Protein AF-A0A832HK07-F1 (afdb_monomer_lite)

Structure (mmCIF, N/CA/C/O backbone):
data_AF-A0A832HK07-F1
#
_entry.id   AF-A0A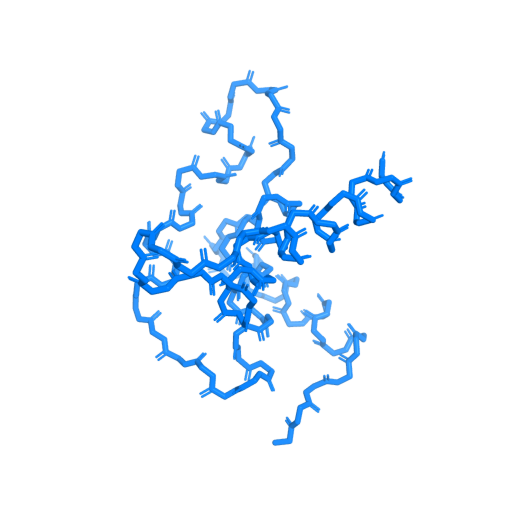832HK07-F1
#
loop_
_atom_site.group_PDB
_atom_site.id
_atom_site.type_symbol
_atom_site.label_atom_id
_atom_site.label_alt_id
_atom_site.label_comp_id
_atom_site.label_asym_id
_atom_site.label_entity_id
_atom_site.label_seq_id
_atom_site.pdbx_PDB_ins_code
_atom_site.Cartn_x
_atom_site.Cartn_y
_atom_site.Cartn_z
_atom_site.occupancy
_atom_site.B_iso_or_equiv
_atom_site.auth_seq_id
_atom_site.auth_comp_id
_atom_site.auth_asym_id
_atom_site.auth_atom_id
_atom_site.pdbx_PDB_model_num
ATOM 1 N N . MET A 1 1 ? -16.691 -8.585 -3.783 1.00 48.88 1 MET A N 1
ATOM 2 C CA . MET A 1 1 ? -16.084 -9.901 -3.508 1.00 48.88 1 MET A CA 1
ATOM 3 C C . MET A 1 1 ? -14.609 -9.629 -3.312 1.00 48.88 1 MET A C 1
ATOM 5 O O . MET A 1 1 ? -14.068 -8.976 -4.197 1.00 48.88 1 MET A O 1
ATOM 9 N N . PRO A 1 2 ? -14.012 -9.970 -2.160 1.00 63.66 2 PRO A N 1
ATOM 10 C CA . PRO A 1 2 ? -12.578 -9.795 -1.993 1.00 63.66 2 PRO A CA 1
ATOM 11 C C . PRO A 1 2 ? -11.840 -10.613 -3.051 1.00 63.66 2 PRO A C 1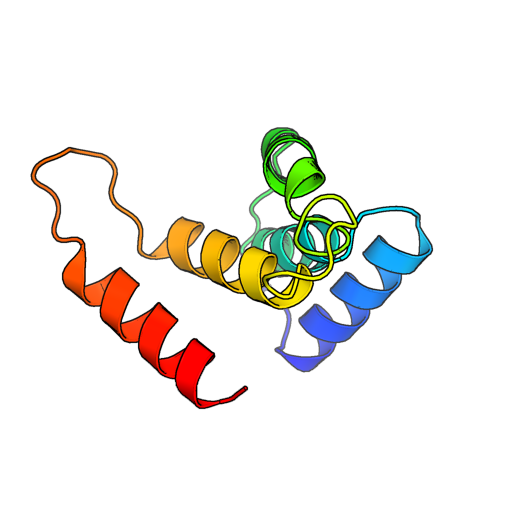
ATOM 13 O O . PRO A 1 2 ? -12.229 -11.747 -3.312 1.00 63.66 2 PRO A O 1
ATOM 16 N N . LEU A 1 3 ? -10.866 -9.987 -3.710 1.00 68.19 3 LEU A N 1
ATOM 17 C CA . LEU A 1 3 ? -9.983 -10.647 -4.672 1.00 68.19 3 LEU A CA 1
ATOM 18 C C . LEU A 1 3 ? -9.097 -11.649 -3.921 1.00 68.19 3 LEU A C 1
ATOM 20 O O . LEU A 1 3 ? -8.648 -11.345 -2.810 1.00 68.19 3 LEU A O 1
ATOM 24 N N . GLU A 1 4 ? -8.845 -12.816 -4.512 1.00 80.19 4 GLU A N 1
ATOM 25 C CA . GLU A 1 4 ? -7.886 -13.775 -3.957 1.00 80.19 4 GLU A CA 1
ATOM 26 C C . GLU A 1 4 ? -6.454 -13.201 -4.036 1.00 80.19 4 GLU A C 1
ATOM 28 O O . GLU A 1 4 ? -6.198 -12.278 -4.814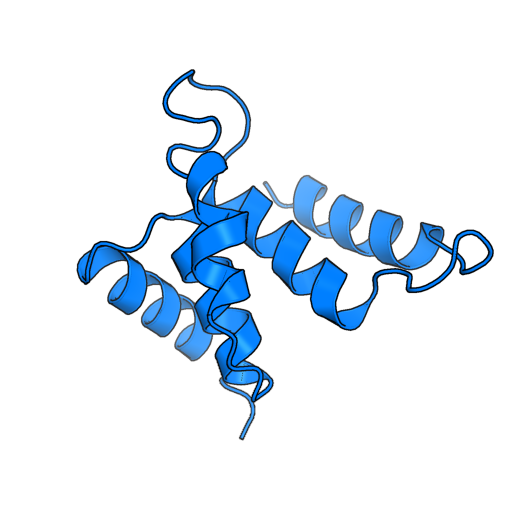 1.00 80.19 4 GLU A O 1
ATOM 33 N N . PRO A 1 5 ? -5.485 -13.702 -3.246 1.00 80.75 5 PRO A N 1
ATOM 34 C CA . PRO A 1 5 ? -4.124 -13.156 -3.236 1.00 80.75 5 PRO A CA 1
ATOM 35 C C . PRO A 1 5 ? -3.455 -13.101 -4.619 1.00 80.75 5 PRO A C 1
ATOM 37 O O . PRO A 1 5 ? -2.747 -12.137 -4.915 1.00 80.75 5 PRO A O 1
ATOM 40 N N . ASP A 1 6 ? -3.710 -14.102 -5.464 1.00 85.88 6 ASP A N 1
ATOM 41 C CA . ASP A 1 6 ? -3.180 -14.163 -6.829 1.00 85.88 6 ASP A CA 1
ATOM 42 C C . ASP A 1 6 ? -3.831 -13.103 -7.736 1.00 85.88 6 ASP A C 1
ATOM 44 O O . ASP A 1 6 ? -3.127 -12.399 -8.461 1.00 85.88 6 ASP A O 1
ATOM 48 N N . ASP A 1 7 ? -5.145 -12.890 -7.606 1.00 91.81 7 ASP A N 1
ATOM 49 C CA . ASP A 1 7 ? -5.883 -11.847 -8.333 1.00 91.81 7 ASP A CA 1
ATOM 50 C C . ASP A 1 7 ? -5.386 -10.440 -7.953 1.00 91.81 7 ASP A C 1
ATOM 52 O O . ASP A 1 7 ? -5.314 -9.536 -8.786 1.00 91.81 7 ASP A O 1
ATOM 56 N N . VAL A 1 8 ? -5.016 -10.230 -6.683 1.00 95.12 8 VAL A N 1
ATOM 57 C CA . VAL A 1 8 ? -4.436 -8.960 -6.215 1.00 95.12 8 VAL A CA 1
ATOM 58 C C . VAL A 1 8 ? -3.067 -8.716 -6.851 1.00 95.12 8 VAL A C 1
ATOM 60 O O . VAL A 1 8 ? -2.750 -7.578 -7.210 1.00 95.12 8 VAL A O 1
ATOM 63 N N . ALA A 1 9 ? -2.251 -9.761 -6.995 1.00 95.44 9 ALA A N 1
ATOM 64 C CA . ALA A 1 9 ? -0.942 -9.654 -7.629 1.00 95.44 9 ALA A CA 1
ATOM 65 C C . ALA A 1 9 ? -1.065 -9.344 -9.129 1.00 95.44 9 ALA A C 1
ATOM 67 O O . ALA A 1 9 ? -0.376 -8.444 -9.618 1.00 95.44 9 ALA A O 1
ATOM 68 N N . GLU A 1 10 ? -1.972 -10.023 -9.837 1.00 97.19 10 GLU A N 1
ATOM 69 C CA . GLU A 1 10 ? -2.272 -9.744 -11.247 1.00 97.19 10 GLU A CA 1
ATOM 70 C C . GLU A 1 10 ? -2.784 -8.312 -11.418 1.00 97.19 10 GLU A C 1
ATOM 72 O O . GLU A 1 10 ? -2.247 -7.545 -12.219 1.00 97.19 10 GLU A O 1
ATOM 77 N N . ARG A 1 11 ? -3.725 -7.886 -10.567 1.00 96.94 11 ARG A N 1
ATOM 78 C CA . ARG A 1 11 ? -4.250 -6.521 -10.593 1.00 96.94 11 ARG A CA 1
ATOM 79 C C . ARG A 1 11 ? -3.172 -5.465 -10.346 1.00 96.94 11 ARG A C 1
ATOM 81 O O . ARG A 1 11 ? -3.171 -4.413 -10.986 1.00 96.94 11 ARG A O 1
ATOM 88 N N . ALA A 1 12 ? -2.240 -5.720 -9.430 1.00 97.69 12 ALA A N 1
ATOM 89 C CA . ALA A 1 12 ? -1.114 -4.822 -9.192 1.00 97.69 12 ALA A CA 1
ATOM 90 C C . ALA A 1 12 ? -0.174 -4.745 -10.408 1.00 97.69 12 ALA A C 1
ATOM 92 O O . ALA A 1 12 ? 0.328 -3.663 -10.712 1.00 97.69 12 ALA A O 1
ATOM 93 N N . ALA A 1 13 ? 0.048 -5.856 -11.117 1.00 97.75 13 ALA A N 1
ATOM 94 C CA . ALA A 1 13 ? 0.827 -5.861 -12.354 1.00 97.75 13 ALA A CA 1
ATOM 95 C C . ALA A 1 13 ? 0.132 -5.046 -13.458 1.00 97.75 13 ALA A C 1
ATOM 97 O O . ALA A 1 13 ? 0.758 -4.165 -14.044 1.00 97.75 13 ALA A O 1
ATOM 98 N N . GLU A 1 14 ? -1.177 -5.236 -13.658 1.00 98.06 14 GLU A N 1
ATOM 99 C CA . GLU A 1 14 ? -1.966 -4.448 -14.615 1.00 98.06 14 GLU A CA 1
ATOM 100 C C . GLU A 1 14 ? -1.888 -2.943 -14.334 1.00 98.06 14 GLU A C 1
ATOM 102 O O . GLU A 1 14 ? -1.725 -2.130 -15.245 1.00 98.06 14 GLU A O 1
ATOM 107 N N . LEU A 1 15 ? -2.033 -2.539 -13.069 1.00 97.62 15 LEU A N 1
ATOM 108 C CA . LEU A 1 15 ? -1.950 -1.131 -12.679 1.00 97.62 15 LEU A CA 1
ATOM 109 C C . LEU A 1 15 ? -0.560 -0.558 -12.984 1.00 97.62 15 LEU A C 1
ATOM 111 O O . LEU A 1 15 ? -0.454 0.555 -13.505 1.00 97.62 15 LEU A O 1
ATOM 115 N N . PHE A 1 16 ? 0.497 -1.325 -12.719 1.00 97.62 16 PHE A N 1
ATOM 116 C CA . PHE A 1 16 ? 1.863 -0.909 -13.021 1.00 97.62 16 PHE A CA 1
ATOM 117 C C . PHE A 1 16 ? 2.086 -0.729 -14.528 1.00 97.62 16 PHE A C 1
ATOM 119 O O . PHE A 1 16 ? 2.609 0.305 -14.952 1.00 97.62 16 PHE A O 1
ATOM 126 N N . ASP A 1 17 ? 1.611 -1.674 -15.340 1.00 97.75 17 ASP A N 1
ATOM 127 C CA . ASP A 1 17 ? 1.698 -1.611 -16.804 1.00 97.75 17 ASP A CA 1
ATOM 128 C C . ASP A 1 17 ? 0.901 -0.432 -17.389 1.00 97.75 17 ASP A C 1
ATOM 130 O O . ASP A 1 17 ? 1.285 0.149 -18.405 1.00 97.75 17 ASP A O 1
ATOM 134 N N . ASN A 1 18 ? -0.159 -0.002 -16.699 1.00 96.56 18 ASN A N 1
ATOM 135 C CA . ASN A 1 18 ? -0.938 1.192 -17.036 1.00 96.56 18 ASN A CA 1
ATOM 136 C C . ASN A 1 18 ? -0.297 2.517 -16.567 1.00 96.56 18 ASN A C 1
ATOM 138 O O . ASN A 1 18 ? -0.912 3.580 -16.678 1.00 96.56 18 ASN A O 1
ATOM 142 N N . GLY A 1 19 ? 0.942 2.486 -16.068 1.00 95.19 19 GLY A N 1
ATOM 143 C CA . GLY A 1 19 ? 1.731 3.676 -15.739 1.00 95.19 19 GLY A CA 1
ATOM 144 C C . GLY A 1 19 ? 1.643 4.128 -14.282 1.00 95.19 19 GLY A C 1
ATOM 145 O O . GLY A 1 19 ? 2.217 5.167 -13.935 1.00 95.19 19 GLY A O 1
ATOM 146 N N . PHE A 1 20 ? 0.973 3.371 -13.408 1.00 95.75 20 PHE A N 1
ATOM 147 C CA . PHE A 1 20 ? 1.062 3.617 -11.971 1.00 95.75 20 PHE A CA 1
ATOM 148 C C . PHE A 1 20 ? 2.423 3.177 -11.423 1.00 95.75 20 PHE A C 1
ATOM 150 O O . PHE A 1 20 ? 3.089 2.274 -11.922 1.00 95.75 20 PHE A O 1
ATOM 157 N N . GLY A 1 21 ? 2.867 3.829 -10.349 1.00 96.38 21 GLY A N 1
ATOM 158 C CA . GLY A 1 21 ? 4.104 3.444 -9.676 1.00 96.38 21 GLY A CA 1
ATOM 159 C C . GLY A 1 21 ? 3.984 2.114 -8.930 1.00 96.38 21 GLY A C 1
ATOM 160 O O . GLY A 1 21 ? 2.888 1.738 -8.527 1.00 96.38 21 GLY A O 1
ATOM 161 N N . CYS A 1 22 ? 5.099 1.423 -8.666 1.00 96.75 22 CYS A N 1
ATOM 162 C CA . CYS A 1 22 ? 5.081 0.123 -7.974 1.00 96.75 22 CYS A CA 1
ATOM 163 C C . CYS A 1 22 ? 4.420 0.176 -6.582 1.00 96.75 22 CYS A C 1
ATOM 165 O O . CYS A 1 22 ? 3.658 -0.716 -6.225 1.00 96.75 22 CYS A O 1
ATOM 167 N N . SER A 1 23 ? 4.643 1.252 -5.821 1.00 97.69 23 SER A N 1
ATOM 168 C CA . SER A 1 23 ? 3.971 1.509 -4.539 1.00 97.69 23 SER A CA 1
ATOM 169 C C . SER A 1 23 ? 2.468 1.739 -4.690 1.00 97.69 23 SER A C 1
ATOM 171 O O . SER A 1 23 ? 1.679 1.202 -3.916 1.00 97.69 23 SER A O 1
ATOM 173 N N . GLY A 1 24 ? 2.078 2.546 -5.680 1.00 97.31 24 GLY A N 1
ATOM 174 C CA . GLY A 1 24 ? 0.682 2.882 -5.952 1.00 97.31 24 GLY A CA 1
ATOM 175 C C . GLY A 1 24 ? -0.106 1.685 -6.459 1.00 97.31 24 GLY A C 1
ATOM 176 O O . GLY A 1 24 ? -1.217 1.469 -6.001 1.00 97.31 24 GLY A O 1
ATOM 177 N N . SER A 1 25 ? 0.501 0.874 -7.321 1.00 97.94 25 SER A N 1
ATOM 178 C CA . SER A 1 25 ? -0.131 -0.294 -7.935 1.00 97.94 25 SER A CA 1
ATOM 179 C C . SER A 1 25 ? -0.491 -1.353 -6.894 1.00 97.94 25 SER A C 1
ATOM 181 O O . SER A 1 25 ? -1.628 -1.809 -6.854 1.00 97.94 25 SER A O 1
ATOM 183 N N . VAL A 1 26 ? 0.435 -1.673 -5.981 1.00 97.56 26 VAL A N 1
ATOM 184 C CA . VAL A 1 26 ? 0.166 -2.609 -4.874 1.00 97.56 26 VAL A CA 1
ATOM 185 C C . VAL A 1 26 ? -0.878 -2.047 -3.912 1.00 97.56 26 VAL A C 1
ATOM 187 O O . VAL A 1 26 ? -1.832 -2.741 -3.567 1.00 97.56 26 VAL A O 1
ATOM 190 N N . LEU A 1 27 ? -0.728 -0.785 -3.492 1.00 97.81 27 LEU A N 1
ATOM 191 C CA . LEU A 1 27 ? -1.679 -0.160 -2.572 1.00 97.81 27 LEU A CA 1
ATOM 192 C C . LEU A 1 27 ? -3.094 -0.134 -3.159 1.00 97.81 27 LEU A C 1
ATOM 194 O O . LEU A 1 27 ? -4.057 -0.439 -2.460 1.00 97.81 27 LEU A O 1
ATOM 198 N N . GLN A 1 28 ? -3.213 0.226 -4.435 1.00 97.38 28 GLN A N 1
ATOM 199 C CA . GLN A 1 28 ? -4.487 0.322 -5.127 1.00 97.38 28 GLN A CA 1
ATOM 200 C C . GLN A 1 28 ? -5.119 -1.051 -5.355 1.00 97.38 28 GLN A C 1
ATOM 202 O O . GLN A 1 28 ? -6.299 -1.194 -5.059 1.00 97.38 28 GLN A O 1
ATOM 207 N N . ALA A 1 29 ? -4.364 -2.065 -5.783 1.00 97.38 29 ALA A N 1
ATOM 208 C CA . ALA A 1 29 ? -4.901 -3.416 -5.961 1.00 97.38 29 ALA A CA 1
ATOM 209 C C . ALA A 1 29 ? -5.472 -3.993 -4.653 1.00 97.38 29 ALA A C 1
ATOM 211 O O . ALA A 1 29 ? -6.581 -4.529 -4.636 1.00 97.38 29 ALA A O 1
ATOM 212 N N . VAL A 1 30 ? -4.753 -3.826 -3.535 1.00 96.44 30 VAL A N 1
ATOM 213 C CA . VAL A 1 30 ? -5.229 -4.275 -2.215 1.00 96.44 30 VAL A CA 1
ATOM 214 C C . VAL A 1 30 ? -6.414 -3.431 -1.733 1.00 96.44 30 VAL A C 1
ATOM 216 O O . VAL A 1 30 ? -7.353 -3.953 -1.144 1.00 96.44 30 VAL A O 1
ATOM 219 N N . ALA A 1 31 ? -6.419 -2.121 -1.971 1.00 96.31 31 ALA A N 1
ATOM 220 C CA . ALA A 1 31 ? -7.569 -1.292 -1.618 1.00 96.31 31 ALA A CA 1
ATOM 221 C C . ALA A 1 31 ? -8.823 -1.697 -2.415 1.00 96.31 31 ALA A C 1
ATOM 223 O O . ALA A 1 31 ? -9.895 -1.869 -1.829 1.00 96.31 31 ALA A O 1
ATOM 224 N N . GLU A 1 32 ? -8.678 -1.923 -3.725 1.00 95.38 32 GLU A N 1
ATOM 225 C CA . GLU A 1 32 ? -9.751 -2.357 -4.626 1.00 95.38 32 GLU A CA 1
ATOM 226 C C . GLU A 1 32 ? -10.323 -3.718 -4.208 1.00 95.38 32 GLU A C 1
ATOM 228 O O . GLU A 1 32 ? -11.547 -3.876 -4.194 1.00 95.38 32 GLU A O 1
ATOM 233 N N . SER A 1 33 ? -9.484 -4.667 -3.770 1.00 95.06 33 SER A N 1
ATOM 234 C CA . SER A 1 33 ? -9.963 -5.964 -3.269 1.00 95.06 33 SER A CA 1
ATOM 235 C C . SER A 1 33 ? -10.851 -5.829 -2.029 1.00 95.06 33 SER A C 1
ATOM 237 O O . SER A 1 33 ? -11.780 -6.610 -1.840 1.00 95.06 33 SER A O 1
ATOM 239 N N . HIS A 1 34 ? -10.655 -4.788 -1.223 1.00 93.44 34 HIS A N 1
ATOM 240 C CA . HIS A 1 34 ? -11.498 -4.479 -0.068 1.00 93.44 34 HIS A CA 1
ATOM 241 C C . HIS A 1 34 ? -12.611 -3.460 -0.367 1.00 93.44 34 HIS A C 1
ATOM 243 O O . HIS A 1 34 ? -13.263 -2.970 0.555 1.00 93.44 34 HIS A O 1
ATOM 249 N N . GLY A 1 35 ? -12.863 -3.147 -1.643 1.00 94.06 35 GLY A N 1
ATOM 250 C CA . GLY A 1 35 ? -13.908 -2.206 -2.056 1.00 94.06 35 GLY A CA 1
ATOM 251 C C . GLY A 1 35 ? -13.595 -0.742 -1.733 1.00 94.06 35 GLY A C 1
ATOM 252 O O . GLY A 1 35 ? -14.504 0.085 -1.696 1.00 94.06 35 GLY A O 1
ATOM 253 N N . ILE A 1 36 ? -12.327 -0.410 -1.486 1.00 95.19 36 ILE A N 1
ATOM 254 C CA . ILE A 1 36 ? -11.870 0.954 -1.226 1.00 95.19 36 ILE A CA 1
ATOM 255 C C . ILE A 1 36 ? -11.397 1.567 -2.543 1.00 95.19 36 ILE A C 1
ATOM 257 O O . ILE A 1 36 ? -10.414 1.129 -3.135 1.00 95.19 36 ILE A O 1
ATOM 261 N N . GLN A 1 37 ? -12.067 2.635 -2.967 1.00 94.06 37 GLN A N 1
ATOM 262 C CA . GLN A 1 37 ? -11.653 3.458 -4.100 1.00 94.06 37 GLN A CA 1
ATOM 263 C C . GLN A 1 37 ? -11.466 4.897 -3.624 1.00 94.06 37 GLN A C 1
ATOM 265 O O . GLN A 1 37 ? -12.360 5.481 -3.011 1.00 94.06 37 GLN A O 1
ATOM 270 N N . SER A 1 38 ? -10.284 5.466 -3.858 1.00 94.88 38 SER A N 1
ATOM 271 C CA . SER A 1 38 ? -9.968 6.831 -3.442 1.00 94.88 38 SER A CA 1
ATOM 272 C C . SER A 1 38 ? -8.855 7.419 -4.294 1.00 94.88 38 SER A C 1
ATOM 274 O O . SER A 1 38 ? -7.769 6.847 -4.377 1.00 94.88 38 SER A O 1
ATOM 276 N N . ASP A 1 39 ? -9.078 8.621 -4.824 1.00 94.81 39 ASP A N 1
ATOM 277 C CA . ASP A 1 39 ? -8.062 9.385 -5.562 1.00 94.81 39 ASP A CA 1
ATOM 278 C C . ASP A 1 39 ? -6.841 9.731 -4.698 1.00 94.81 39 ASP A C 1
ATOM 280 O O . ASP A 1 39 ? -5.785 10.106 -5.211 1.00 94.81 39 ASP A O 1
ATOM 284 N N . LEU A 1 40 ? -6.956 9.617 -3.370 1.00 96.62 40 LEU A N 1
ATOM 285 C CA . LEU A 1 40 ? -5.834 9.827 -2.463 1.00 96.62 40 LEU A CA 1
ATOM 286 C C . LEU A 1 40 ? -4.793 8.713 -2.577 1.00 96.62 40 LEU A C 1
ATOM 288 O O . LEU A 1 40 ? -3.611 9.010 -2.449 1.00 96.62 40 LEU A O 1
ATOM 292 N N . ILE A 1 41 ? -5.195 7.471 -2.858 1.00 96.50 41 ILE A N 1
ATOM 293 C CA . ILE A 1 41 ? -4.299 6.305 -2.905 1.00 96.50 41 ILE A CA 1
ATOM 294 C C . ILE A 1 41 ? -3.141 6.493 -3.900 1.00 96.50 41 ILE A C 1
ATOM 296 O O . ILE A 1 41 ? -1.983 6.467 -3.467 1.00 96.50 41 ILE A O 1
ATOM 300 N N . PRO A 1 42 ? -3.386 6.744 -5.202 1.00 94.56 42 PRO A N 1
ATOM 301 C CA . PRO A 1 42 ? -2.287 6.941 -6.142 1.00 94.56 42 PRO A CA 1
ATOM 302 C C . PRO A 1 42 ? -1.476 8.202 -5.807 1.00 94.56 42 PRO A C 1
ATOM 304 O O . PRO A 1 42 ? -0.249 8.211 -5.936 1.00 94.56 42 PRO A O 1
ATOM 307 N N . ARG A 1 43 ? -2.131 9.256 -5.296 1.00 96.44 43 ARG A N 1
ATOM 308 C CA . ARG A 1 43 ? -1.478 10.526 -4.944 1.00 96.44 43 ARG A CA 1
ATOM 309 C C . ARG A 1 43 ? -0.479 10.375 -3.797 1.00 96.44 43 ARG A C 1
ATOM 311 O O . ARG A 1 43 ? 0.653 10.831 -3.933 1.00 96.44 43 ARG A O 1
ATOM 318 N N . ILE A 1 44 ? -0.862 9.728 -2.693 1.00 96.88 44 ILE A N 1
ATOM 319 C CA . ILE A 1 44 ? 0.023 9.555 -1.528 1.00 96.88 44 ILE A CA 1
ATOM 320 C C . ILE A 1 44 ? 1.148 8.553 -1.807 1.00 96.88 44 ILE A C 1
ATOM 322 O O . ILE A 1 44 ? 2.257 8.724 -1.306 1.00 96.88 44 ILE A O 1
ATOM 326 N N . ALA A 1 45 ? 0.898 7.542 -2.644 1.00 97.25 45 ALA A N 1
ATOM 327 C CA . ALA A 1 45 ? 1.881 6.505 -2.938 1.00 97.25 45 ALA A CA 1
ATOM 328 C C . ALA A 1 45 ? 2.961 6.939 -3.943 1.00 97.25 45 ALA A C 1
ATO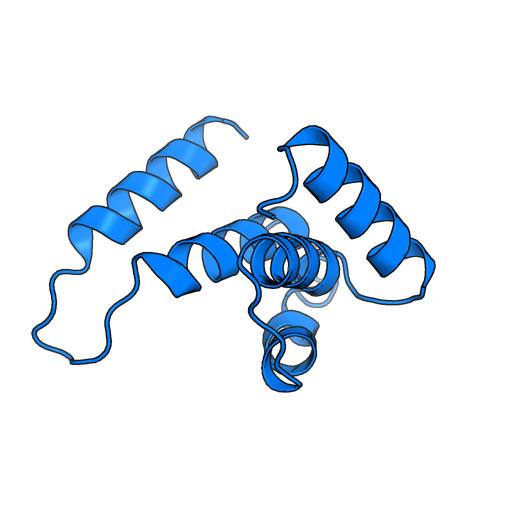M 330 O O . ALA A 1 45 ? 4.023 6.314 -3.995 1.00 97.25 45 ALA A O 1
ATOM 331 N N . THR A 1 46 ? 2.725 7.999 -4.726 1.00 96.31 46 THR A N 1
ATOM 332 C CA . THR A 1 46 ? 3.588 8.421 -5.849 1.00 96.31 46 THR A CA 1
ATOM 333 C C . THR A 1 46 ? 5.056 8.604 -5.443 1.00 96.31 46 THR A C 1
ATOM 335 O O . THR A 1 46 ? 5.949 8.090 -6.116 1.00 96.31 46 THR A O 1
ATOM 338 N N . GLY A 1 47 ? 5.327 9.271 -4.315 1.00 96.25 47 GLY A N 1
ATOM 339 C CA . GLY A 1 47 ? 6.699 9.531 -3.849 1.00 96.25 47 GLY A CA 1
ATOM 340 C C . GLY A 1 47 ? 7.478 8.280 -3.417 1.00 96.25 47 GLY A C 1
ATOM 341 O O . GLY A 1 47 ? 8.706 8.299 -3.362 1.00 96.25 47 GLY A O 1
ATOM 342 N N . PHE A 1 48 ? 6.775 7.177 -3.155 1.00 96.94 48 PHE A N 1
ATOM 343 C CA . PHE A 1 48 ? 7.363 5.893 -2.772 1.00 96.94 48 PHE A CA 1
ATOM 344 C C . PHE A 1 48 ? 7.672 5.008 -3.988 1.00 96.94 48 PHE A C 1
ATOM 346 O O . PHE A 1 48 ? 8.254 3.938 -3.836 1.00 96.94 48 PHE A O 1
ATOM 353 N N . CYS A 1 49 ? 7.312 5.428 -5.206 1.00 93.94 49 CYS A N 1
ATOM 354 C CA . CYS A 1 49 ? 7.651 4.692 -6.420 1.00 93.94 49 CYS A CA 1
ATOM 355 C C . CYS A 1 49 ? 9.141 4.824 -6.755 1.00 93.94 49 CYS A C 1
ATOM 357 O O . CYS A 1 49 ? 9.822 5.780 -6.373 1.00 93.94 49 CYS A O 1
ATOM 359 N N . GLY A 1 50 ? 9.681 3.786 -7.400 1.00 92.81 50 GLY A N 1
ATOM 360 C CA . GLY A 1 50 ? 11.120 3.595 -7.527 1.00 92.81 50 GLY A CA 1
ATOM 361 C C . GLY A 1 50 ? 11.797 3.424 -6.167 1.00 92.81 50 GLY A C 1
ATOM 362 O O . GLY A 1 50 ? 13.025 3.386 -6.182 1.00 92.81 50 GLY A O 1
ATOM 363 N N . GLY A 1 51 ? 10.962 3.362 -5.092 1.00 91.88 51 GLY A N 1
ATOM 364 C CA . GLY A 1 51 ? 11.071 3.082 -3.648 1.00 91.88 51 GLY A CA 1
ATOM 365 C C . GLY A 1 51 ? 11.039 4.240 -2.590 1.00 91.88 51 GLY A C 1
ATOM 366 O O . GLY A 1 51 ? 10.836 4.029 -1.407 1.00 91.88 51 GLY A O 1
ATOM 367 N N . ILE A 1 52 ? 11.296 5.505 -2.892 1.00 65.19 52 ILE A N 1
ATOM 368 C CA . ILE A 1 52 ? 12.700 5.949 -2.833 1.00 65.19 52 ILE A CA 1
ATOM 369 C C . ILE A 1 52 ? 12.870 7.203 -3.697 1.00 65.19 52 ILE A C 1
ATOM 371 O O . ILE A 1 52 ? 13.927 7.831 -3.671 1.00 65.19 52 ILE A O 1
ATOM 375 N N . ALA A 1 53 ? 11.874 7.530 -4.527 1.00 94.56 53 ALA A N 1
ATOM 376 C CA . ALA A 1 53 ? 11.972 8.564 -5.553 1.00 94.56 53 ALA A CA 1
ATOM 377 C C . ALA A 1 53 ? 13.233 8.394 -6.427 1.00 94.56 53 ALA A C 1
ATOM 379 O O . ALA A 1 53 ? 13.908 9.359 -6.774 1.00 94.56 53 ALA A O 1
ATOM 380 N N . ARG A 1 54 ? 13.553 7.137 -6.777 1.00 93.94 54 ARG A N 1
ATOM 381 C CA . ARG A 1 54 ? 14.707 6.728 -7.607 1.00 93.94 54 ARG A CA 1
ATOM 382 C C . ARG A 1 54 ? 16.115 6.930 -6.993 1.00 93.94 54 ARG A C 1
ATOM 384 O O . ARG A 1 54 ? 17.099 6.887 -7.718 1.00 93.94 54 ARG A O 1
ATOM 391 N N . THR A 1 55 ? 16.232 7.088 -5.675 1.00 96.31 55 THR A N 1
ATOM 392 C CA . THR A 1 55 ? 17.475 7.110 -4.871 1.00 96.31 55 THR A CA 1
ATOM 393 C C . THR A 1 55 ? 18.091 5.752 -4.422 1.00 96.31 55 THR A C 1
ATOM 395 O O . THR A 1 55 ? 19.088 5.765 -3.714 1.00 96.31 55 THR A O 1
ATOM 398 N N . GLY A 1 56 ? 17.558 4.576 -4.786 1.00 90.69 56 GLY A N 1
ATOM 399 C CA . GLY A 1 56 ? 18.055 3.239 -4.374 1.00 90.69 56 GLY A CA 1
ATOM 400 C C . GLY A 1 56 ? 17.853 2.743 -2.913 1.00 90.69 56 GLY A C 1
ATOM 401 O O . GLY A 1 56 ? 18.463 1.751 -2.547 1.00 90.69 56 GLY A O 1
ATOM 402 N N . ASN A 1 57 ? 17.034 3.391 -2.076 1.00 94.06 57 ASN A N 1
ATOM 403 C CA . ASN A 1 57 ? 16.651 2.992 -0.689 1.00 94.06 57 ASN A CA 1
ATOM 404 C C . ASN A 1 57 ? 15.587 1.823 -0.546 1.00 94.06 57 ASN A C 1
ATOM 406 O O . ASN A 1 57 ? 15.787 0.744 -1.095 1.00 94.06 57 ASN A O 1
ATOM 410 N N . VAL A 1 58 ? 14.448 2.000 0.160 1.00 93.75 58 VAL A N 1
ATOM 411 C CA . VAL A 1 58 ? 13.372 0.987 0.421 1.00 93.75 58 VAL A CA 1
ATOM 412 C C . VAL A 1 58 ? 12.498 0.587 -0.788 1.00 93.75 58 VAL A C 1
ATOM 414 O O . VAL A 1 58 ? 11.924 1.444 -1.432 1.00 93.75 58 VAL A O 1
ATOM 417 N N . CYS A 1 59 ? 12.264 -0.703 -1.063 1.00 96.44 59 CYS A N 1
ATOM 418 C CA . CYS A 1 59 ? 11.391 -1.147 -2.170 1.00 96.44 59 CYS A CA 1
ATOM 419 C C . CYS A 1 59 ? 9.987 -0.491 -2.174 1.00 96.44 59 CYS A C 1
ATOM 421 O O . CYS A 1 59 ? 9.254 -0.535 -1.186 1.00 96.44 59 CYS A O 1
ATOM 423 N N . GLY A 1 60 ? 9.580 0.060 -3.325 1.00 97.12 60 GLY A N 1
ATOM 424 C CA . GLY A 1 60 ? 8.314 0.792 -3.452 1.00 97.12 60 GLY A CA 1
ATOM 425 C C . GLY A 1 60 ? 7.078 -0.094 -3.353 1.00 97.12 60 GLY A C 1
ATOM 426 O O . GLY A 1 60 ? 6.133 0.274 -2.665 1.00 97.12 60 GLY A O 1
ATOM 427 N N . ALA A 1 61 ? 7.101 -1.283 -3.962 1.00 96.94 61 ALA A N 1
ATOM 428 C CA . ALA A 1 61 ? 6.019 -2.261 -3.831 1.00 96.94 61 ALA A CA 1
ATOM 429 C C . ALA A 1 61 ? 5.807 -2.658 -2.360 1.00 96.94 61 ALA A C 1
ATOM 431 O O . ALA A 1 61 ? 4.682 -2.652 -1.871 1.00 96.94 61 ALA A O 1
ATOM 432 N N . LEU A 1 62 ? 6.905 -2.885 -1.630 1.00 96.75 62 LEU A N 1
ATOM 433 C CA . LEU A 1 62 ? 6.874 -3.221 -0.208 1.00 96.75 62 LEU A CA 1
ATOM 434 C C . LEU A 1 62 ? 6.332 -2.059 0.648 1.00 96.75 62 LEU A C 1
ATOM 436 O O . LEU A 1 62 ? 5.500 -2.274 1.527 1.00 96.75 62 LEU A O 1
ATOM 440 N N . ALA A 1 63 ? 6.724 -0.816 0.346 1.00 97.12 63 ALA A N 1
ATOM 441 C CA . ALA A 1 63 ? 6.126 0.369 0.966 1.00 97.12 63 ALA A CA 1
ATOM 442 C C . ALA A 1 63 ? 4.618 0.487 0.661 1.00 97.12 63 ALA A C 1
ATOM 444 O O . ALA A 1 63 ? 3.838 0.854 1.542 1.00 97.12 63 ALA A O 1
ATOM 445 N N . GLY A 1 64 ? 4.199 0.128 -0.558 1.00 97.25 64 GLY A N 1
ATOM 446 C CA . GLY A 1 64 ? 2.795 -0.013 -0.959 1.00 97.25 64 GLY A CA 1
ATOM 447 C C . GLY A 1 64 ? 2.029 -0.995 -0.074 1.00 97.25 64 GLY A C 1
ATOM 448 O O . GLY A 1 64 ? 0.978 -0.644 0.462 1.00 97.25 64 GLY A O 1
ATOM 449 N N . THR A 1 65 ? 2.596 -2.178 0.173 1.00 96.75 65 THR A N 1
ATOM 450 C CA . THR A 1 65 ? 2.031 -3.181 1.089 1.00 96.75 65 THR A CA 1
ATOM 451 C C . THR A 1 65 ? 1.874 -2.639 2.510 1.00 96.75 65 THR A C 1
ATOM 453 O O . THR A 1 65 ? 0.838 -2.851 3.140 1.00 96.75 65 THR A O 1
ATOM 456 N N . PHE A 1 66 ? 2.859 -1.898 3.030 1.00 97.44 66 PHE A N 1
ATOM 457 C CA . PHE A 1 66 ? 2.765 -1.307 4.372 1.00 97.44 66 PHE A CA 1
ATOM 458 C C . PHE A 1 66 ? 1.644 -0.275 4.472 1.00 97.44 66 PHE A C 1
ATOM 460 O O . PHE A 1 66 ? 0.915 -0.254 5.468 1.00 97.44 66 PHE A O 1
ATOM 467 N N . MET A 1 67 ? 1.484 0.559 3.440 1.00 97.31 67 MET A N 1
ATOM 468 C CA . MET A 1 67 ? 0.359 1.488 3.351 1.00 97.31 67 MET A CA 1
ATOM 469 C C . MET A 1 67 ? -0.968 0.727 3.323 1.00 97.31 67 MET A C 1
ATOM 471 O O . MET A 1 67 ? -1.870 1.082 4.075 1.00 97.31 67 MET A O 1
ATOM 475 N N . ALA A 1 68 ? -1.059 -0.354 2.544 1.00 96.69 68 ALA A N 1
ATOM 476 C CA . ALA A 1 68 ? -2.280 -1.142 2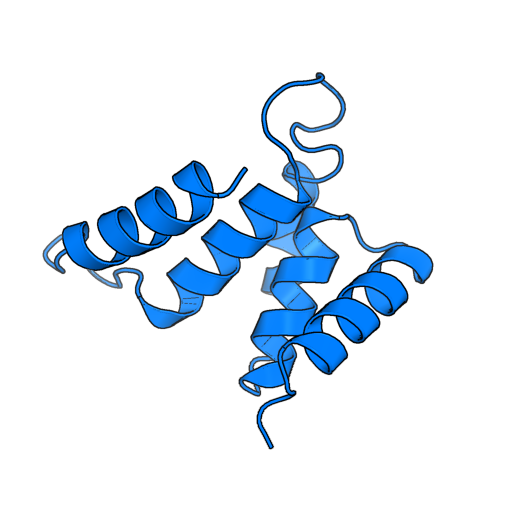.411 1.00 96.69 68 ALA A CA 1
ATOM 477 C C . ALA A 1 68 ? -2.681 -1.793 3.739 1.00 96.69 68 ALA A C 1
ATOM 479 O O . ALA A 1 68 ? -3.808 -1.625 4.190 1.00 96.69 68 ALA A O 1
ATOM 480 N N . LEU A 1 69 ? -1.742 -2.436 4.439 1.00 96.38 69 LEU A N 1
ATOM 481 C CA . LEU A 1 69 ? -1.984 -2.973 5.784 1.00 96.38 69 LEU A CA 1
ATOM 482 C C . LEU A 1 69 ? -2.424 -1.887 6.770 1.00 96.38 69 LEU A C 1
ATOM 484 O O . LEU A 1 69 ? -3.292 -2.114 7.617 1.00 96.38 69 LEU A O 1
ATOM 488 N N . SER A 1 70 ? -1.839 -0.697 6.653 1.00 97.06 70 SER A N 1
ATOM 489 C CA . SER A 1 70 ? -2.165 0.440 7.512 1.00 97.06 70 SER A CA 1
ATOM 490 C C . SER A 1 70 ? -3.531 1.056 7.213 1.00 97.06 70 SER A C 1
ATOM 492 O O . SER A 1 70 ? -4.088 1.675 8.114 1.00 97.06 70 SER A O 1
ATOM 494 N N . LEU A 1 71 ? -4.116 0.842 6.027 1.00 95.62 71 LEU A N 1
ATOM 495 C CA . LEU A 1 71 ? -5.514 1.217 5.766 1.00 95.62 71 LEU A CA 1
ATOM 496 C C . LEU A 1 71 ? -6.483 0.462 6.685 1.00 95.62 71 LEU A C 1
ATOM 498 O O . LEU A 1 71 ? -7.491 1.028 7.095 1.00 95.62 71 LEU A O 1
ATOM 502 N N . PHE A 1 72 ? -6.171 -0.791 7.026 1.00 94.06 72 PHE A N 1
ATOM 503 C CA . PHE A 1 72 ? -7.059 -1.648 7.821 1.00 94.06 72 PHE A CA 1
ATOM 504 C C . PHE A 1 72 ? -6.706 -1.684 9.307 1.00 94.06 72 PHE A C 1
ATOM 506 O O . PHE A 1 72 ? -7.579 -1.889 10.143 1.00 94.06 72 PHE A O 1
ATOM 513 N N . THR A 1 73 ? -5.425 -1.519 9.636 1.00 95.31 73 THR A N 1
ATOM 514 C CA . THR A 1 73 ? -4.908 -1.730 11.002 1.00 95.31 73 THR A CA 1
ATOM 515 C C . THR A 1 73 ? -4.276 -0.482 11.608 1.00 95.31 73 THR A C 1
ATOM 517 O O . THR A 1 73 ? -3.824 -0.506 12.750 1.00 95.31 73 THR A O 1
ATOM 520 N N . GLY A 1 74 ? -4.213 0.609 10.842 1.00 94.25 74 GLY A N 1
ATOM 521 C CA . GLY A 1 74 ? -3.697 1.889 11.302 1.00 94.25 74 GLY A CA 1
ATOM 522 C C . GLY A 1 74 ? -4.581 2.549 12.361 1.00 94.25 74 GLY A C 1
ATOM 523 O O . GLY A 1 74 ? -5.669 2.091 12.698 1.00 94.25 74 GLY A O 1
ATOM 524 N N . ARG A 1 75 ? -4.086 3.670 12.885 1.00 94.81 75 ARG A N 1
ATOM 525 C CA . ARG A 1 75 ? -4.745 4.466 13.927 1.00 94.81 75 ARG A CA 1
ATOM 526 C C . ARG A 1 75 ? -5.446 5.693 13.357 1.00 94.81 75 ARG A C 1
ATOM 528 O O . ARG A 1 75 ? -4.922 6.312 12.432 1.00 94.81 75 ARG A O 1
ATOM 535 N N . ASN A 1 76 ? -6.543 6.105 13.989 1.00 94.44 76 ASN A N 1
ATOM 536 C CA . ASN A 1 76 ? -7.246 7.350 13.663 1.00 94.44 76 ASN A CA 1
ATOM 537 C C . ASN A 1 76 ? -6.889 8.474 14.644 1.00 94.44 76 ASN A C 1
ATOM 539 O O . ASN A 1 76 ? -6.775 9.635 14.253 1.00 94.44 76 ASN A O 1
ATOM 543 N N . LEU A 1 77 ? -6.670 8.130 15.915 1.00 96.81 77 LEU A N 1
ATOM 544 C CA . LEU A 1 77 ? -6.337 9.063 16.986 1.00 96.81 77 LEU A CA 1
ATOM 545 C C . LEU A 1 77 ? -4.908 8.833 17.515 1.00 96.81 77 LEU A C 1
ATOM 547 O O . LEU A 1 77 ? -4.313 7.769 17.323 1.00 96.81 77 LEU A O 1
ATOM 551 N N . PRO A 1 78 ? -4.302 9.826 18.194 1.00 94.56 78 PRO A N 1
ATOM 552 C CA . PRO A 1 78 ? -3.004 9.658 18.855 1.00 94.56 78 PRO A CA 1
ATOM 553 C C . PRO A 1 78 ? -2.980 8.583 19.946 1.00 94.56 78 PRO A C 1
ATOM 555 O O . PRO A 1 78 ? -1.921 8.029 20.221 1.00 94.56 78 PRO A O 1
ATOM 558 N N . THR A 1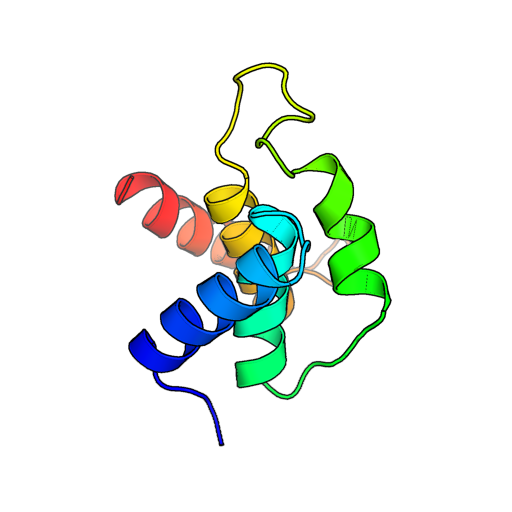 79 ? -4.126 8.308 20.564 1.00 95.75 79 THR A N 1
ATOM 559 C CA . THR A 1 79 ? -4.274 7.365 21.680 1.00 95.75 79 THR A CA 1
ATOM 560 C C . THR A 1 79 ? -4.532 5.927 21.244 1.00 95.75 79 THR A C 1
ATOM 562 O O . THR A 1 79 ? -4.456 5.031 22.081 1.00 95.75 79 THR A O 1
ATOM 565 N N . ASP A 1 80 ? -4.849 5.694 19.968 1.00 94.94 80 ASP A N 1
ATOM 566 C CA . ASP A 1 80 ? -5.119 4.346 19.475 1.00 94.94 80 ASP A CA 1
ATOM 567 C C . ASP A 1 80 ? -3.819 3.520 19.458 1.00 94.94 80 ASP A C 1
ATOM 569 O O . ASP A 1 80 ? -2.743 4.045 19.133 1.00 94.94 80 ASP A O 1
ATOM 573 N N . PRO A 1 81 ? -3.890 2.218 19.780 1.00 92.94 81 PRO A N 1
ATOM 574 C CA . PRO A 1 81 ? -2.719 1.355 19.790 1.00 92.94 81 PRO A CA 1
ATOM 575 C C . PRO A 1 81 ? -2.106 1.242 18.388 1.00 92.94 81 PRO A C 1
ATOM 577 O O . PRO A 1 81 ? -2.802 1.048 17.397 1.00 92.94 81 PRO A O 1
ATOM 580 N N . ARG A 1 82 ? -0.773 1.319 18.305 1.00 95.19 82 ARG A N 1
ATOM 581 C CA . ARG A 1 82 ? -0.018 1.142 17.046 1.00 95.19 82 ARG A CA 1
ATOM 582 C C . ARG A 1 82 ? 0.693 -0.205 16.928 1.00 95.19 82 ARG A C 1
ATOM 584 O O . ARG A 1 82 ? 1.203 -0.539 15.860 1.00 95.19 82 ARG A O 1
ATOM 591 N N . ASP A 1 83 ? 0.775 -0.948 18.027 1.00 96.19 83 ASP A N 1
ATOM 592 C CA . ASP A 1 83 ? 1.644 -2.120 18.136 1.00 96.19 83 ASP A CA 1
ATOM 593 C C . ASP A 1 83 ? 1.175 -3.278 17.260 1.00 96.19 83 ASP A C 1
ATOM 595 O O . ASP A 1 83 ? 2.005 -4.011 16.732 1.00 96.19 83 ASP A O 1
ATOM 599 N N . GLU A 1 84 ? -0.134 -3.439 17.075 1.00 94.31 84 GLU A N 1
ATOM 600 C CA . GLU A 1 84 ? -0.694 -4.484 16.217 1.00 94.31 84 GLU A CA 1
ATOM 601 C C . GLU A 1 84 ? -0.328 -4.262 14.744 1.00 94.31 84 GLU A C 1
ATOM 603 O O . GLU A 1 84 ? 0.278 -5.137 14.127 1.00 94.31 84 GLU A O 1
ATOM 608 N N . ASN A 1 85 ? -0.556 -3.054 14.219 1.00 96.88 85 ASN A N 1
ATOM 609 C CA . ASN A 1 85 ? -0.091 -2.656 12.888 1.00 96.88 85 ASN A CA 1
ATOM 610 C C . ASN A 1 85 ? 1.424 -2.848 12.727 1.00 96.88 85 ASN A C 1
ATOM 612 O O . ASN A 1 85 ? 1.881 -3.440 11.749 1.00 96.88 85 ASN A O 1
ATOM 616 N N . CYS A 1 86 ? 2.211 -2.408 13.715 1.00 97.25 86 CYS A N 1
ATOM 617 C CA . CYS A 1 86 ? 3.665 -2.557 13.674 1.00 97.25 86 CYS A CA 1
ATOM 618 C C . CYS A 1 86 ? 4.092 -4.032 13.647 1.00 97.25 86 CYS A C 1
ATOM 620 O O . CYS A 1 86 ? 5.023 -4.371 12.920 1.00 97.25 86 CYS A O 1
ATOM 622 N N . LYS A 1 87 ? 3.424 -4.915 14.401 1.00 97.69 87 LYS A N 1
ATOM 623 C CA . LYS A 1 87 ? 3.696 -6.362 14.392 1.00 97.69 87 LYS A CA 1
ATOM 624 C C . LYS A 1 87 ? 3.404 -6.980 13.027 1.00 97.69 87 LYS A C 1
ATOM 626 O O . LYS A 1 87 ? 4.239 -7.734 12.534 1.00 97.69 87 LYS A O 1
ATOM 631 N N . LEU A 1 88 ? 2.278 -6.631 12.404 1.00 96.69 88 LEU A N 1
ATOM 632 C CA . LEU A 1 88 ? 1.916 -7.124 11.070 1.00 96.69 88 LEU A CA 1
ATOM 633 C C . LEU A 1 88 ? 2.925 -6.665 10.011 1.00 96.69 88 LEU A C 1
ATOM 635 O O . LEU A 1 88 ? 3.428 -7.476 9.238 1.00 96.69 88 LEU A O 1
ATOM 639 N N . ILE A 1 89 ? 3.309 -5.386 10.028 1.00 97.12 89 ILE A N 1
ATOM 640 C CA . ILE A 1 89 ? 4.342 -4.863 9.122 1.00 97.12 89 ILE A CA 1
ATOM 641 C C . ILE A 1 89 ? 5.682 -5.572 9.358 1.00 97.12 89 ILE A C 1
ATOM 643 O O . ILE A 1 89 ? 6.336 -5.974 8.400 1.00 97.12 89 ILE A O 1
ATOM 647 N N . GLN A 1 90 ? 6.089 -5.786 10.613 1.00 97.38 90 GLN A N 1
ATOM 648 C CA . GLN A 1 90 ? 7.321 -6.517 10.932 1.00 97.38 90 GLN A CA 1
ATOM 649 C C . GLN A 1 90 ? 7.294 -7.967 10.436 1.00 97.38 90 GLN A C 1
ATOM 651 O O . GLN A 1 90 ? 8.339 -8.484 10.049 1.00 97.38 90 GLN A O 1
ATOM 656 N N . GLN A 1 91 ? 6.137 -8.632 10.454 1.00 96.81 91 GLN A N 1
ATOM 657 C CA . GLN A 1 91 ? 5.997 -9.975 9.892 1.00 96.81 91 GLN A CA 1
ATOM 658 C C . GLN A 1 91 ? 6.228 -9.968 8.382 1.00 96.81 91 GLN A C 1
ATOM 660 O O . GLN A 1 91 ? 6.984 -10.807 7.903 1.00 96.81 91 GLN A O 1
ATOM 665 N N . VAL A 1 92 ? 5.657 -8.997 7.661 1.00 95.38 92 VAL A N 1
ATOM 666 C CA . VAL A 1 92 ? 5.895 -8.838 6.218 1.00 95.38 92 VAL A CA 1
ATOM 667 C C . VAL A 1 92 ? 7.358 -8.521 5.937 1.00 95.38 92 VAL A C 1
ATOM 669 O O . VAL A 1 92 ? 7.962 -9.174 5.101 1.00 95.38 92 VAL A O 1
ATOM 672 N N . VAL A 1 93 ? 7.969 -7.585 6.671 1.00 95.56 93 VAL A N 1
ATOM 673 C CA . VAL A 1 93 ? 9.395 -7.244 6.501 1.00 95.56 93 VAL A CA 1
ATOM 674 C C . VAL A 1 93 ? 10.292 -8.473 6.638 1.00 95.56 93 VAL A C 1
ATOM 676 O O . VAL A 1 93 ? 11.256 -8.584 5.905 1.00 95.56 93 VAL A O 1
ATOM 679 N N . ARG A 1 94 ? 9.994 -9.412 7.543 1.00 96.19 94 ARG A N 1
ATOM 680 C CA . ARG A 1 94 ? 10.815 -10.626 7.729 1.00 96.19 94 ARG A CA 1
ATOM 681 C C . ARG A 1 94 ? 10.722 -11.632 6.578 1.00 96.19 94 ARG A C 1
ATOM 683 O O . ARG A 1 94 ? 11.483 -12.594 6.581 1.00 96.19 94 ARG A O 1
ATOM 690 N N . GLN A 1 95 ? 9.772 -11.464 5.662 1.00 92.81 95 GLN A N 1
ATOM 691 C CA . GLN A 1 95 ? 9.588 -12.347 4.509 1.00 92.81 95 GLN A CA 1
ATOM 692 C C . GLN A 1 95 ? 10.394 -11.897 3.280 1.00 92.81 95 GLN A C 1
ATOM 694 O O . GLN A 1 95 ? 10.459 -12.653 2.313 1.00 92.81 95 GLN A O 1
ATOM 699 N N . PHE A 1 96 ? 11.004 -10.707 3.322 1.00 88.94 96 PHE A N 1
ATOM 700 C CA . PHE A 1 96 ? 11.763 -10.091 2.228 1.00 88.94 96 PHE A CA 1
ATOM 701 C C . PHE A 1 96 ? 13.156 -9.662 2.699 1.00 88.94 96 PHE A C 1
ATOM 703 O O . PHE A 1 96 ? 14.073 -9.664 1.849 1.00 88.94 96 PHE A O 1
#

pLDDT: mean 93.96, std 7.53, range [48.88, 98.06]

Foldseek 3Di:
DQDDPVRLVVQLVVVVVVPQFLLLSSLQSLCVSVVHDDPVSSVVLVCCGCHPVVPPDGHSNLNSVLVNLCVPQNDDDPPDDCVVSVVVNVVSVVVD

Secondary structure (DSSP, 8-state):
-PPPHHHHHHHHHHHHHTT--HHHHHHHHHHHHTT---THHHHHHGGGGGGTTTSS-S-HHHHHHHHHHHHHH--SSTTS--HHHHHHHHHHHTT-

Radius of gyration: 13.25 Å; chains: 1; bounding box: 34×25×39 Å

Sequence (96 aa):
MPLEPDDVAERAAELFDNGFGCSGSVLQAVAESHGIQSDLIPRIATGFCGGIARTGNVCGALAGTFMALSLFTGRNLPTDPRDENCKLIQQVVRQF